Protein AF-A0A6G7ZBM2-F1 (afdb_monomer_lite)

Radius of gyration: 26.0 Å; chains: 1; bounding box: 53×56×57 Å

pLDDT: mean 82.46, std 16.44, range [38.19, 97.56]

Secondary structure (DSSP, 8-state):
-HHHHHHHHTTS-HHHHHHHHHHHHHTTTT----HHHHHHHHHHHHHHHHTSHHHHHHHHHHHHHHHHHHHHHH-HHHHHHHHHHHHTT--GGG--HHHHHHHHHHHHHHTT-S-SS-HHHHHHHHHHHHHHHHHHHHHHHTTTT--

Foldseek 3Di:
DVVVVVVVLVPDDLLVNLVVVQVVVCVPVNDGDDSVVSSVVVVVVVVVCVVPVVNVVVVVVVVVVVVLVVVCVVPVLVSQLVVVCVVVVNDPVNDDPVSVVVSVVVCVVCVVPPDPDDPVVVVVVVVVVVVVVVVVVVVVVVVVPPD

Structure (mmCIF, N/CA/C/O backbone):
data_AF-A0A6G7ZBM2-F1
#
_entry.id   AF-A0A6G7ZBM2-F1
#
loop_
_atom_site.group_PDB
_atom_site.id
_atom_site.type_symbol
_atom_site.label_atom_id
_atom_site.label_alt_id
_atom_site.label_comp_id
_atom_site.label_asym_id
_atom_site.label_entity_id
_atom_site.label_seq_id
_atom_site.pdbx_PDB_ins_code
_atom_site.Cartn_x
_atom_site.Cartn_y
_atom_site.Cartn_z
_atom_site.occupancy
_atom_site.B_iso_or_equiv
_atom_site.auth_seq_id
_atom_site.auth_comp_id
_atom_site.auth_asym_id
_atom_site.auth_atom_id
_atom_site.pdbx_PDB_model_num
ATOM 1 N N . MET A 1 1 ? -9.560 14.317 33.693 1.00 48.22 1 MET A N 1
ATOM 2 C CA . MET A 1 1 ? -9.898 12.893 33.924 1.00 48.22 1 MET A CA 1
ATOM 3 C C . MET A 1 1 ? -10.991 12.366 32.983 1.00 48.22 1 MET A C 1
ATOM 5 O O . MET A 1 1 ? -10.927 11.194 32.655 1.00 48.22 1 MET A O 1
ATOM 9 N N . SER A 1 2 ? -11.941 13.182 32.495 1.00 54.28 2 SER A N 1
ATOM 10 C CA . SER A 1 2 ? -13.055 12.723 31.632 1.00 54.28 2 SER A CA 1
ATOM 11 C C . SER A 1 2 ? -12.662 12.294 30.209 1.00 54.28 2 SER A C 1
ATOM 13 O O . SER A 1 2 ? -13.168 11.282 29.738 1.00 54.28 2 SER A O 1
ATOM 15 N N . LYS A 1 3 ? -11.728 12.999 29.545 1.00 55.38 3 LYS A N 1
ATOM 16 C CA . LYS A 1 3 ? -11.278 12.653 28.177 1.00 55.38 3 LYS A CA 1
ATOM 17 C C . LYS A 1 3 ? -10.788 11.204 28.069 1.00 55.38 3 LYS A C 1
ATOM 19 O O . LYS A 1 3 ? -11.236 10.463 27.208 1.00 55.38 3 LYS A O 1
ATOM 24 N N . LYS A 1 4 ? -9.999 10.762 29.053 1.00 71.50 4 LYS A N 1
ATOM 25 C CA . LYS A 1 4 ? -9.404 9.422 29.082 1.00 71.50 4 LYS A CA 1
ATOM 26 C C . LYS A 1 4 ? -10.444 8.291 29.063 1.00 71.50 4 LYS A C 1
ATOM 28 O O . LYS A 1 4 ? -10.207 7.270 28.435 1.00 71.50 4 LYS A O 1
ATOM 33 N N . TYR A 1 5 ? -11.598 8.474 29.711 1.00 73.31 5 TYR A N 1
ATOM 34 C CA . TYR A 1 5 ? -12.618 7.424 29.806 1.00 73.31 5 TYR A CA 1
ATOM 35 C C . TYR A 1 5 ? -13.404 7.252 28.501 1.00 73.31 5 TYR A C 1
ATOM 37 O O . TYR A 1 5 ? -13.665 6.123 28.090 1.00 73.31 5 TYR A O 1
ATOM 45 N N . ILE A 1 6 ? -13.747 8.358 27.828 1.00 78.88 6 ILE A N 1
ATOM 46 C CA . ILE A 1 6 ? -14.387 8.301 26.506 1.00 78.88 6 ILE A CA 1
ATOM 47 C C . ILE A 1 6 ? -13.395 7.773 25.465 1.00 78.88 6 ILE A C 1
ATOM 49 O O . ILE A 1 6 ? -13.746 6.865 24.717 1.00 78.88 6 ILE A O 1
ATOM 53 N N . ASP A 1 7 ? -12.143 8.238 25.490 1.00 78.44 7 ASP A N 1
ATOM 54 C CA . ASP A 1 7 ? -11.089 7.772 24.579 1.00 78.44 7 ASP A CA 1
ATOM 55 C C . ASP A 1 7 ? -10.805 6.263 24.721 1.00 78.44 7 ASP A C 1
ATOM 57 O O . ASP A 1 7 ? -10.460 5.589 23.750 1.00 78.44 7 ASP A O 1
ATOM 61 N N . GLU A 1 8 ? -10.933 5.711 25.930 1.00 81.88 8 GLU A N 1
ATOM 62 C CA . GLU A 1 8 ? -10.832 4.270 26.185 1.00 81.88 8 GLU A CA 1
ATOM 63 C C . GLU A 1 8 ? -12.109 3.516 25.783 1.00 81.88 8 GLU A C 1
ATOM 65 O O . GLU A 1 8 ? -12.025 2.385 25.306 1.00 81.88 8 GLU A O 1
ATOM 70 N N . PHE A 1 9 ? -13.285 4.131 25.941 1.00 83.25 9 PHE A N 1
ATOM 71 C CA . PHE A 1 9 ? -14.571 3.539 25.568 1.00 83.25 9 PHE A CA 1
ATOM 72 C C . PHE A 1 9 ? -14.695 3.344 24.056 1.00 83.25 9 PHE A C 1
ATOM 74 O O . PHE A 1 9 ? -15.058 2.253 23.621 1.00 83.25 9 PHE A O 1
ATOM 81 N N . VAL A 1 10 ? -14.325 4.352 23.259 1.00 79.94 10 VAL A N 1
ATOM 82 C CA . VAL A 1 10 ? -14.428 4.303 21.787 1.00 79.94 10 VAL A CA 1
ATOM 83 C C . VAL A 1 10 ? -13.499 3.268 21.142 1.00 79.94 10 VAL A C 1
ATOM 85 O O . VAL A 1 10 ? -13.713 2.870 20.003 1.00 79.94 10 VAL A O 1
ATOM 88 N N . LYS A 1 11 ? -12.485 2.783 21.870 1.00 81.19 11 LYS A N 1
ATOM 89 C CA . LYS A 1 11 ? -11.549 1.744 21.403 1.00 81.19 11 LYS A CA 1
ATOM 90 C C . LYS A 1 11 ? -12.043 0.316 21.651 1.00 81.19 11 LYS A C 1
ATOM 92 O O . LYS A 1 11 ? -11.381 -0.642 21.254 1.00 81.19 11 LYS A O 1
ATOM 97 N N . LEU A 1 12 ? -13.158 0.140 22.359 1.00 81.94 12 LEU A N 1
ATOM 98 C CA . LEU A 1 12 ? -13.686 -1.182 22.680 1.00 81.94 12 LEU A CA 1
ATOM 99 C C . LEU A 1 12 ? -14.381 -1.818 21.463 1.00 81.94 12 LEU A C 1
ATOM 101 O O . LEU A 1 12 ? -15.027 -1.126 20.688 1.00 81.94 12 LEU A O 1
ATOM 105 N N . PRO A 1 13 ? -14.351 -3.153 21.311 1.00 84.88 13 PRO A N 1
ATOM 106 C CA . PRO A 1 13 ? -15.240 -3.832 20.372 1.00 84.88 13 PRO A CA 1
ATOM 107 C C . PRO A 1 13 ? -16.713 -3.522 20.682 1.00 84.88 13 PRO A C 1
ATOM 109 O O . PRO A 1 13 ? -17.086 -3.472 21.857 1.00 84.88 13 PRO A O 1
ATOM 112 N N . VAL A 1 14 ? -17.571 -3.427 19.658 1.00 85.75 14 VAL A N 1
ATOM 113 C CA . VAL A 1 14 ? -19.004 -3.067 19.792 1.00 85.75 14 VAL A CA 1
ATOM 114 C C . VAL A 1 14 ? -19.738 -3.915 20.840 1.00 85.75 14 VAL A C 1
ATOM 116 O O . VAL A 1 14 ? -20.501 -3.407 21.654 1.00 85.75 14 VAL A O 1
ATOM 119 N N . SER A 1 15 ? -19.442 -5.214 20.897 1.00 87.88 15 SER A N 1
ATOM 120 C CA . SER A 1 15 ? -19.988 -6.135 21.906 1.00 87.88 15 SER A CA 1
ATOM 121 C C . SER A 1 15 ? -19.623 -5.738 23.350 1.00 87.88 15 SER A C 1
ATOM 123 O O . SER A 1 15 ? -20.430 -5.909 24.263 1.00 87.88 15 SER A O 1
ATOM 125 N N . LYS A 1 16 ? -18.424 -5.187 23.578 1.00 90.00 16 LYS A N 1
ATOM 126 C CA . LYS A 1 16 ? -17.986 -4.693 24.894 1.00 90.00 16 LYS A CA 1
ATOM 127 C C . LYS A 1 16 ? -18.555 -3.307 25.205 1.00 90.00 16 LYS A C 1
ATOM 129 O O . LYS A 1 16 ? -18.889 -3.055 26.358 1.00 90.00 16 LYS A O 1
ATOM 134 N N . MET A 1 17 ? -18.708 -2.445 24.198 1.00 91.38 17 MET A N 1
ATOM 135 C CA . MET A 1 17 ? -19.404 -1.160 24.348 1.00 91.38 17 MET A CA 1
ATOM 136 C C . MET A 1 17 ? -20.860 -1.378 24.774 1.00 91.38 17 MET A C 1
ATOM 138 O O . MET A 1 17 ? -21.283 -0.837 25.789 1.00 91.38 17 MET A O 1
ATOM 142 N N . ALA A 1 18 ? -21.592 -2.248 24.070 1.00 92.56 18 ALA A N 1
ATOM 143 C CA . ALA A 1 18 ? -22.983 -2.580 24.378 1.00 92.56 18 ALA A CA 1
ATOM 144 C C . ALA A 1 18 ? -23.157 -3.145 25.797 1.00 92.56 18 ALA A C 1
ATOM 146 O O . ALA A 1 18 ? -24.113 -2.797 26.491 1.00 92.56 18 ALA A O 1
ATOM 147 N N . GLN A 1 19 ? -22.214 -3.981 26.252 1.00 93.69 19 GLN A N 1
ATOM 148 C CA . GLN A 1 19 ? -22.219 -4.477 27.629 1.00 93.69 19 GLN A CA 1
ATOM 149 C C . GLN A 1 19 ? -22.014 -3.339 28.633 1.00 93.69 19 GLN A C 1
ATOM 151 O O . GLN A 1 19 ? -22.800 -3.212 29.559 1.00 93.69 19 GLN A O 1
ATOM 156 N N . LYS A 1 20 ? -21.030 -2.457 28.419 1.00 92.25 20 LYS A N 1
ATOM 157 C CA . LYS A 1 20 ? -20.817 -1.303 29.306 1.00 92.25 20 LYS A CA 1
ATOM 158 C C . LYS A 1 20 ? -22.032 -0.376 29.376 1.00 92.25 20 LYS A C 1
ATOM 160 O O . LYS A 1 20 ? -22.320 0.144 30.445 1.00 92.25 20 LYS A O 1
ATOM 165 N N . ILE A 1 21 ? -22.737 -0.162 28.264 1.00 92.81 21 ILE A N 1
ATOM 166 C CA . ILE A 1 21 ? -23.973 0.636 28.264 1.00 92.81 21 ILE 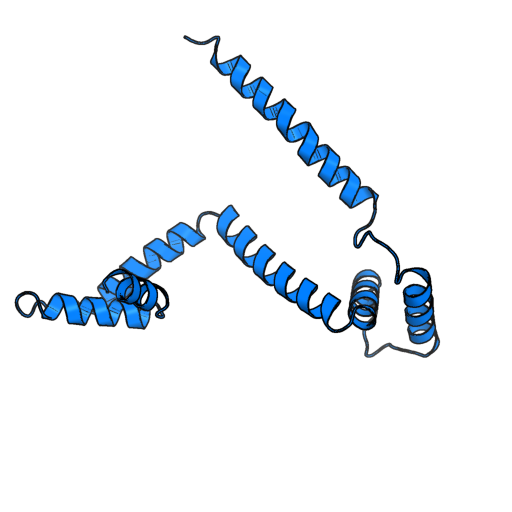A CA 1
ATOM 167 C C . ILE A 1 21 ? -25.060 -0.083 29.066 1.00 92.81 21 ILE A C 1
ATOM 169 O O . ILE A 1 21 ? -25.726 0.559 29.868 1.00 92.81 21 ILE A O 1
ATOM 173 N N . THR A 1 22 ? -25.191 -1.404 28.921 1.00 93.12 22 THR A N 1
ATOM 174 C CA . THR A 1 22 ? -26.108 -2.220 29.739 1.00 93.12 22 THR A CA 1
ATOM 175 C C . THR A 1 22 ? -25.817 -2.037 31.228 1.00 93.12 22 THR A C 1
ATOM 177 O O . THR A 1 22 ? -26.715 -1.690 31.990 1.00 93.12 22 THR A O 1
ATOM 180 N N . ASP A 1 23 ? -24.550 -2.169 31.623 1.00 92.12 23 ASP A N 1
ATOM 181 C CA . ASP A 1 23 ? -24.117 -2.023 33.014 1.00 92.12 23 ASP A CA 1
ATOM 182 C C . ASP A 1 23 ? -24.391 -0.601 33.539 1.00 92.12 23 ASP A C 1
ATOM 184 O O . ASP A 1 23 ? -24.887 -0.431 34.648 1.00 92.12 23 ASP A O 1
ATOM 188 N N . MET A 1 24 ? -24.127 0.431 32.728 1.00 91.06 24 MET A N 1
ATOM 189 C CA . MET A 1 24 ? -24.415 1.831 33.071 1.00 91.06 24 MET A CA 1
ATOM 190 C C . MET A 1 24 ? -25.916 2.116 33.184 1.00 91.06 24 MET A C 1
ATOM 192 O O . MET A 1 24 ? -26.324 2.900 34.035 1.00 91.06 24 MET A O 1
ATOM 196 N N . THR A 1 25 ? -26.733 1.486 32.340 1.00 91.69 25 THR A N 1
ATOM 197 C CA . THR A 1 25 ? -28.194 1.653 32.351 1.00 91.69 25 THR A CA 1
ATOM 198 C C . THR A 1 25 ? -28.797 0.980 33.575 1.00 91.69 25 THR A C 1
ATOM 200 O O . THR A 1 25 ? -29.681 1.545 34.206 1.00 91.69 25 THR A O 1
ATOM 203 N N . TYR A 1 26 ? -28.242 -0.158 33.991 1.00 90.88 26 TYR A N 1
ATOM 204 C CA . TYR A 1 26 ? -28.635 -0.824 35.226 1.00 90.88 26 TYR A CA 1
ATOM 205 C C . TYR A 1 26 ? -28.396 0.050 36.466 1.00 90.88 26 TYR A C 1
ATOM 207 O O . TYR A 1 26 ? -29.198 0.048 37.396 1.00 90.88 26 TYR A O 1
ATOM 215 N N . LEU A 1 27 ? -27.342 0.876 36.475 1.00 91.94 27 LEU A N 1
ATOM 216 C CA . LEU A 1 27 ? -27.119 1.840 37.564 1.00 91.94 27 LEU A CA 1
ATOM 217 C C . LEU A 1 27 ? -28.237 2.890 37.675 1.00 91.94 27 LEU A C 1
ATOM 219 O O . LEU A 1 27 ? -28.390 3.507 38.730 1.00 91.94 27 LEU A O 1
ATOM 223 N N . HIS A 1 28 ? -29.022 3.090 36.616 1.00 89.88 28 HIS A N 1
ATOM 224 C CA . HIS A 1 28 ? -30.225 3.904 36.650 1.00 89.88 28 HIS A CA 1
ATOM 225 C C . HIS A 1 28 ? -31.438 3.032 36.987 1.00 89.88 28 HIS A C 1
ATOM 227 O O . HIS A 1 28 ? -31.992 2.338 36.138 1.00 89.88 28 HIS A O 1
ATOM 233 N N . GLU A 1 29 ? -31.844 3.066 38.256 1.00 91.56 29 GLU A N 1
ATOM 234 C CA . GLU A 1 29 ? -33.078 2.429 38.741 1.00 91.56 29 GLU A CA 1
ATOM 235 C C . GLU A 1 29 ? -33.157 0.905 38.520 1.00 91.56 29 GLU A C 1
ATOM 237 O O . GLU A 1 29 ? -34.244 0.336 38.521 1.00 91.56 29 GLU A O 1
ATOM 242 N N . ASN A 1 30 ? -32.018 0.215 38.385 1.00 88.94 30 ASN A N 1
ATOM 243 C CA . ASN A 1 30 ? -31.962 -1.213 38.035 1.00 88.94 30 ASN A CA 1
ATOM 244 C C . ASN A 1 30 ? -32.636 -1.512 36.686 1.00 88.94 30 ASN A C 1
ATOM 246 O O . ASN A 1 30 ? -33.220 -2.577 36.490 1.00 88.94 30 ASN A O 1
ATOM 250 N N . THR A 1 31 ? -32.570 -0.563 35.748 1.00 91.38 31 THR A N 1
ATOM 251 C CA . THR A 1 31 ? -33.156 -0.728 34.419 1.00 91.38 31 THR A CA 1
ATOM 252 C C . THR A 1 31 ? -32.355 -1.750 33.616 1.00 91.38 31 THR A C 1
ATOM 254 O O . THR A 1 31 ? -31.214 -1.509 33.218 1.00 91.38 31 THR A O 1
ATOM 257 N N . GLU A 1 32 ? -32.972 -2.892 33.329 1.00 89.38 32 GLU A N 1
ATOM 258 C CA . GLU A 1 32 ? -32.374 -3.935 32.501 1.00 89.38 32 GLU A CA 1
ATOM 259 C C . GLU A 1 32 ? -32.728 -3.737 31.028 1.00 89.38 32 GLU A C 1
ATOM 261 O O . GLU A 1 32 ? -33.827 -4.055 30.572 1.00 89.38 32 GLU A O 1
ATOM 266 N N . VAL A 1 33 ? -31.762 -3.245 30.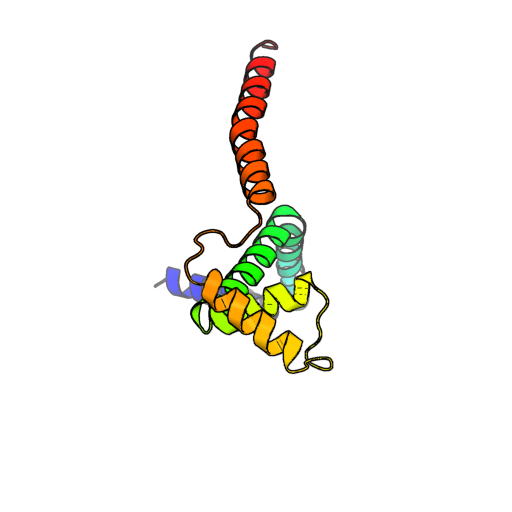253 1.00 92.12 33 VAL A N 1
ATOM 267 C CA . VAL A 1 33 ? -31.857 -3.221 28.791 1.00 92.12 33 VAL A CA 1
ATOM 268 C C . VAL A 1 33 ? -30.935 -4.297 28.221 1.00 92.12 33 VAL A C 1
ATOM 270 O O . VAL A 1 33 ? -29.728 -4.253 28.463 1.00 92.12 33 VAL A O 1
ATOM 273 N N . PRO A 1 34 ? -31.451 -5.271 27.448 1.00 92.69 34 PRO A N 1
ATOM 274 C CA . PRO A 1 34 ? -30.626 -6.344 26.919 1.00 92.69 34 PRO A CA 1
ATOM 275 C C . PRO A 1 34 ? -29.486 -5.814 26.051 1.00 92.69 34 PRO A C 1
ATOM 277 O O . PRO A 1 34 ? -29.709 -5.031 25.128 1.00 92.69 34 PRO A O 1
ATOM 280 N N . LYS A 1 35 ? -28.279 -6.350 26.248 1.00 93.31 35 LYS A N 1
ATOM 281 C CA . LYS A 1 35 ? -27.093 -6.055 25.428 1.00 93.31 35 LYS A CA 1
ATOM 282 C C . LYS A 1 35 ? -27.378 -6.055 23.922 1.00 93.31 35 LYS A C 1
ATOM 284 O O . LYS A 1 35 ? -26.857 -5.213 23.195 1.00 93.31 35 LYS A O 1
ATOM 289 N N . ALA A 1 36 ? -28.199 -6.998 23.454 1.00 91.56 36 ALA A N 1
ATOM 290 C CA . ALA A 1 36 ? -28.564 -7.127 22.046 1.00 91.56 36 ALA A CA 1
ATOM 291 C C . ALA A 1 36 ? -29.216 -5.853 21.472 1.00 91.56 36 ALA A C 1
ATOM 293 O O . ALA A 1 36 ? -28.976 -5.524 20.313 1.00 91.56 36 ALA A O 1
ATOM 294 N N . HIS A 1 37 ? -29.987 -5.116 22.279 1.00 92.56 37 HIS A N 1
ATOM 295 C CA . HIS A 1 37 ? -30.606 -3.852 21.880 1.00 92.56 37 HIS A CA 1
ATOM 296 C C . HIS A 1 37 ? -29.546 -2.789 21.559 1.00 92.56 37 HIS A C 1
ATOM 298 O O . HIS A 1 37 ? -29.505 -2.278 20.440 1.00 92.56 37 HIS A O 1
ATOM 304 N N . TYR A 1 38 ? -28.628 -2.522 22.494 1.00 92.44 38 TYR A N 1
ATOM 305 C CA . TYR A 1 38 ? -27.543 -1.558 22.279 1.00 92.44 38 TYR A CA 1
ATOM 306 C C . TYR A 1 38 ? -26.571 -1.999 21.197 1.00 92.44 38 TYR A C 1
ATOM 308 O O . TYR A 1 38 ? -26.095 -1.177 20.422 1.00 92.44 38 TYR A O 1
ATOM 316 N N . GLN A 1 39 ? -26.292 -3.299 21.112 1.00 90.19 39 GLN A N 1
ATOM 317 C CA . GLN A 1 39 ? -25.441 -3.831 20.060 1.00 90.19 39 GLN A CA 1
ATOM 318 C C . GLN A 1 39 ? -26.044 -3.568 18.675 1.00 90.19 39 GLN A C 1
ATOM 320 O O . GLN A 1 39 ? -25.306 -3.176 17.778 1.00 90.19 39 GLN A O 1
ATOM 325 N N . LYS A 1 40 ? -27.365 -3.716 18.510 1.00 88.31 40 LYS A N 1
ATOM 326 C CA . LYS A 1 40 ? -28.057 -3.399 17.254 1.00 88.31 40 LYS A CA 1
ATOM 327 C C . LYS A 1 40 ? -27.977 -1.906 16.911 1.00 88.31 40 LYS A C 1
ATOM 329 O O . LYS A 1 40 ? -27.686 -1.582 15.768 1.00 88.31 40 LYS A O 1
ATOM 334 N N . LEU A 1 41 ? -28.185 -1.019 17.888 1.00 87.44 41 LEU A N 1
ATOM 335 C CA . LEU A 1 41 ? -28.094 0.437 17.691 1.00 87.44 41 LEU A CA 1
ATOM 336 C C . LEU A 1 41 ? -26.678 0.882 17.298 1.00 87.44 41 LEU A C 1
ATOM 338 O O . LEU A 1 41 ? -26.502 1.574 16.303 1.00 87.44 41 LEU A O 1
ATOM 342 N N . LEU A 1 42 ? -25.660 0.417 18.028 1.00 84.25 42 LEU A N 1
ATOM 343 C CA . LEU A 1 42 ? -24.258 0.732 17.733 1.00 84.25 42 LEU A CA 1
ATOM 344 C C . LEU A 1 42 ? -23.808 0.162 16.380 1.00 84.25 42 LEU A C 1
ATOM 346 O O . LEU A 1 42 ? -22.997 0.766 15.688 1.00 84.25 42 LEU A O 1
ATOM 350 N N . GLN A 1 43 ? -24.317 -1.012 15.995 1.00 82.38 43 GLN A N 1
ATOM 351 C CA . GLN A 1 43 ? -24.045 -1.592 14.678 1.00 82.38 43 GLN A CA 1
ATOM 352 C C . GLN A 1 43 ? -24.734 -0.826 13.551 1.00 82.38 43 GLN A C 1
ATOM 354 O O . GLN A 1 43 ? -24.176 -0.765 12.464 1.00 82.38 43 GLN A O 1
ATOM 359 N N . GLN A 1 44 ? -25.912 -0.248 13.791 1.00 76.12 44 GLN A N 1
ATOM 360 C CA . GLN A 1 44 ? -26.621 0.546 12.793 1.00 76.12 44 GLN A CA 1
ATOM 361 C C . GLN A 1 44 ? -25.835 1.810 12.426 1.00 76.12 44 GLN A C 1
ATOM 363 O O . GLN A 1 44 ? -25.652 2.076 11.248 1.00 76.12 44 GLN A O 1
ATOM 368 N N . GLU A 1 45 ? -25.292 2.525 13.409 1.00 63.41 45 GLU A N 1
ATOM 369 C CA . GLU A 1 45 ? -24.486 3.732 13.172 1.00 63.41 45 GLU A CA 1
ATOM 370 C C . GLU A 1 45 ? -23.161 3.409 12.452 1.00 63.41 45 GLU A C 1
ATOM 372 O O . GLU A 1 45 ? -22.725 4.128 11.555 1.00 63.41 45 GLU A O 1
ATOM 377 N N . VAL A 1 46 ? -22.549 2.262 12.777 1.00 61.19 46 VAL A N 1
ATOM 378 C CA . VAL A 1 46 ? -21.395 1.724 12.037 1.00 61.19 46 VAL A CA 1
ATOM 379 C C . VAL A 1 46 ? -21.781 1.360 10.602 1.00 61.19 46 VAL A C 1
ATOM 381 O O . VAL A 1 46 ? -21.034 1.678 9.687 1.00 61.19 46 VAL A O 1
ATOM 384 N N . LEU A 1 47 ? -22.940 0.734 10.387 1.00 57.97 47 LEU A N 1
ATOM 385 C CA . LEU A 1 47 ? -23.445 0.398 9.055 1.00 57.97 47 LEU A CA 1
ATOM 386 C C . LEU A 1 47 ? -23.802 1.645 8.236 1.00 57.97 47 LEU A C 1
ATOM 388 O O . LEU A 1 47 ? -23.563 1.649 7.038 1.00 57.97 47 LEU A O 1
ATOM 392 N N . GLU A 1 48 ? -24.327 2.700 8.857 1.00 59.19 48 GLU A N 1
ATOM 393 C CA . GLU A 1 48 ? -24.635 3.979 8.205 1.00 59.19 48 GLU A CA 1
ATOM 394 C C . GLU A 1 48 ? -23.358 4.753 7.832 1.00 59.19 48 GLU A C 1
ATOM 396 O O . GLU A 1 48 ? -23.269 5.276 6.723 1.00 59.19 48 GLU A O 1
ATOM 401 N N . MET A 1 49 ? -22.322 4.742 8.684 1.00 55.12 49 MET A N 1
ATOM 402 C CA . MET A 1 49 ? -20.975 5.209 8.309 1.00 55.12 49 MET A CA 1
ATOM 403 C C . MET A 1 49 ? -20.345 4.348 7.204 1.00 55.12 49 MET A C 1
ATOM 405 O O . MET A 1 49 ? -19.662 4.868 6.328 1.00 55.12 49 MET A O 1
ATOM 409 N N . MET A 1 50 ? -20.570 3.033 7.225 1.00 51.12 50 MET A N 1
ATOM 410 C CA . MET A 1 50 ? -20.111 2.111 6.178 1.00 51.12 50 MET A CA 1
ATOM 411 C C . MET A 1 50 ? -20.896 2.256 4.866 1.00 51.12 50 MET A C 1
ATOM 413 O O . MET A 1 50 ? -20.365 1.902 3.820 1.00 51.12 50 MET A O 1
ATOM 417 N N . ALA A 1 51 ? -22.133 2.759 4.910 1.00 53.47 51 ALA A N 1
ATOM 418 C CA . ALA A 1 51 ? -23.003 2.960 3.749 1.00 53.47 51 ALA A CA 1
ATOM 419 C C . ALA A 1 51 ? -22.684 4.244 2.966 1.00 53.47 51 ALA A C 1
ATOM 421 O O . ALA A 1 51 ? -23.215 4.452 1.877 1.00 53.47 51 ALA A O 1
ATOM 422 N N . GLN A 1 52 ? -21.820 5.112 3.494 1.00 57.38 52 GLN A N 1
ATOM 423 C CA . GLN A 1 52 ? -21.186 6.152 2.695 1.00 57.38 52 GLN A CA 1
ATOM 424 C C . GLN A 1 52 ? -20.020 5.503 1.933 1.00 57.38 52 GLN A C 1
ATOM 426 O O . GLN A 1 52 ? -18.931 5.318 2.482 1.00 57.38 52 GLN A O 1
ATOM 431 N N . ASP A 1 53 ? -20.269 5.115 0.678 1.00 57.25 53 ASP A N 1
ATOM 432 C CA . ASP A 1 53 ? -19.334 4.352 -0.170 1.00 57.25 53 ASP A CA 1
ATOM 433 C C . ASP A 1 53 ? -17.916 4.958 -0.205 1.00 57.25 53 ASP A C 1
ATOM 435 O O . ASP A 1 53 ? -16.919 4.237 -0.120 1.00 57.25 53 ASP A O 1
ATOM 439 N N . SER A 1 54 ? -17.817 6.292 -0.221 1.00 62.00 54 SER A N 1
ATOM 440 C CA . SER A 1 54 ? -16.544 7.021 -0.229 1.00 62.00 54 SER A CA 1
ATOM 441 C C . SER A 1 54 ? -15.707 6.804 1.036 1.00 62.00 54 SER A C 1
ATOM 443 O O . SER A 1 54 ? -14.483 6.712 0.965 1.00 62.00 54 SER A O 1
ATOM 445 N N . THR A 1 55 ? -16.331 6.665 2.206 1.00 70.25 55 THR A N 1
ATOM 446 C CA . THR A 1 55 ? -15.614 6.436 3.470 1.00 70.25 55 THR A CA 1
ATOM 447 C C . THR A 1 55 ? -15.024 5.033 3.560 1.00 70.25 55 THR A C 1
ATOM 449 O O . THR A 1 55 ? -13.903 4.884 4.050 1.00 70.25 55 THR A O 1
ATOM 452 N N . MET A 1 56 ? -15.722 4.005 3.066 1.00 71.50 56 MET A N 1
ATOM 453 C CA . MET A 1 56 ? -15.192 2.637 3.063 1.00 71.50 56 MET A CA 1
ATOM 454 C C . MET A 1 56 ? -14.027 2.492 2.081 1.00 71.50 56 MET A C 1
ATOM 456 O O . MET A 1 56 ? -12.994 1.918 2.435 1.00 71.50 56 MET A O 1
ATOM 460 N N . GLU A 1 57 ? -14.163 3.056 0.878 1.00 75.94 57 GLU A N 1
ATOM 461 C CA . GLU A 1 57 ? -13.089 3.073 -0.116 1.00 75.94 57 GLU A CA 1
ATOM 462 C C . GLU A 1 57 ? -11.837 3.770 0.434 1.00 75.94 57 GLU A C 1
ATOM 464 O O . GLU A 1 57 ? -10.747 3.205 0.363 1.00 75.94 57 GLU A O 1
ATOM 469 N N . CYS A 1 58 ? -11.980 4.924 1.099 1.00 79.31 58 CYS A N 1
ATOM 470 C CA . CYS A 1 58 ? -10.857 5.612 1.739 1.00 79.31 58 CYS A CA 1
ATOM 471 C C . CYS A 1 58 ? -10.203 4.799 2.869 1.00 79.31 58 CYS A C 1
ATOM 473 O O . CYS A 1 58 ? -8.976 4.790 2.981 1.00 79.31 58 CYS A O 1
ATOM 475 N N . ILE A 1 59 ? -10.983 4.113 3.713 1.00 80.94 59 ILE A N 1
ATOM 476 C CA . ILE A 1 59 ? -10.440 3.277 4.799 1.00 80.94 59 ILE A CA 1
ATOM 477 C C . ILE A 1 59 ? -9.629 2.114 4.224 1.00 80.94 59 ILE A C 1
ATOM 479 O O . ILE A 1 59 ? -8.510 1.856 4.678 1.00 80.94 59 ILE A O 1
ATOM 483 N N . LEU A 1 60 ? -10.177 1.424 3.220 1.00 84.25 60 LEU A N 1
ATOM 484 C CA . LEU A 1 60 ? -9.493 0.326 2.542 1.00 84.25 60 LEU A CA 1
ATOM 485 C C . LEU A 1 60 ? -8.242 0.817 1.814 1.00 84.25 60 LEU A C 1
ATOM 487 O O . LEU A 1 60 ? -7.181 0.212 1.963 1.00 84.25 60 LEU A O 1
ATOM 491 N N . LEU A 1 61 ? -8.340 1.935 1.091 1.00 88.19 61 LEU A N 1
ATOM 492 C CA . LEU A 1 61 ? -7.214 2.560 0.407 1.00 88.19 61 LEU A CA 1
ATOM 493 C C . LEU A 1 61 ? -6.096 2.903 1.392 1.00 88.19 61 LEU A C 1
ATOM 495 O O . LEU A 1 61 ? -4.943 2.562 1.147 1.00 88.19 61 LEU A O 1
ATOM 499 N N . ASN A 1 62 ? -6.425 3.510 2.533 1.00 88.31 62 ASN A N 1
ATOM 500 C CA . ASN A 1 62 ? -5.447 3.845 3.564 1.00 88.31 62 ASN A CA 1
ATOM 501 C C . ASN A 1 62 ? -4.782 2.593 4.163 1.00 88.31 62 ASN A C 1
ATOM 503 O O . ASN A 1 62 ? -3.573 2.579 4.396 1.00 88.31 62 ASN A O 1
ATOM 507 N N . ALA A 1 63 ? -5.547 1.520 4.382 1.00 89.81 63 ALA A N 1
ATOM 508 C CA . ALA A 1 63 ? -5.002 0.252 4.861 1.00 89.81 63 ALA A CA 1
ATOM 509 C C . ALA A 1 63 ? -4.031 -0.376 3.845 1.00 89.81 63 ALA A C 1
ATOM 511 O O . ALA A 1 63 ? -2.928 -0.778 4.219 1.00 89.81 63 ALA A O 1
ATOM 512 N N . ILE A 1 64 ? -4.416 -0.420 2.565 1.00 92.81 64 ILE A N 1
ATOM 513 C CA . ILE A 1 64 ? -3.580 -0.938 1.474 1.00 92.81 64 ILE A CA 1
ATOM 514 C C . ILE A 1 64 ? -2.319 -0.082 1.321 1.00 92.81 64 ILE A C 1
ATOM 516 O O . ILE A 1 64 ? -1.215 -0.622 1.275 1.00 92.81 64 ILE A O 1
ATOM 520 N N . LEU A 1 65 ? -2.457 1.247 1.307 1.00 93.88 65 LEU A N 1
ATOM 521 C CA . LEU A 1 65 ? -1.334 2.177 1.208 1.00 93.88 65 LEU A CA 1
ATOM 522 C C . LEU A 1 65 ? -0.332 1.959 2.345 1.00 93.88 65 LEU A C 1
ATOM 524 O O . LEU A 1 65 ? 0.864 1.831 2.086 1.00 93.88 65 LEU A O 1
ATOM 528 N N . GLY A 1 66 ? -0.812 1.844 3.586 1.00 93.69 66 GLY A N 1
ATOM 529 C CA . GLY A 1 66 ? 0.042 1.581 4.743 1.00 93.69 66 GLY A CA 1
ATOM 530 C C . GLY A 1 66 ? 0.813 0.262 4.628 1.00 93.69 66 GLY A C 1
ATOM 531 O O . GLY A 1 66 ? 2.003 0.216 4.942 1.00 93.69 66 GLY A O 1
ATOM 532 N N . GLN A 1 67 ? 0.172 -0.800 4.128 1.00 94.69 67 GLN A N 1
ATOM 533 C CA . GLN A 1 67 ? 0.837 -2.084 3.878 1.00 94.69 67 GLN A CA 1
ATOM 534 C C . GLN A 1 67 ? 1.912 -1.973 2.788 1.00 94.69 67 GLN A C 1
ATOM 536 O O . GLN A 1 67 ? 3.031 -2.445 2.985 1.00 94.69 67 GLN A O 1
ATOM 541 N N . LEU A 1 68 ? 1.606 -1.323 1.661 1.00 95.19 68 LEU A N 1
ATOM 542 C CA . LEU A 1 68 ? 2.555 -1.151 0.558 1.00 95.19 68 LEU A CA 1
ATOM 543 C C . LEU A 1 68 ? 3.760 -0.294 0.970 1.00 95.19 68 LEU A C 1
ATOM 545 O O . LEU A 1 68 ? 4.898 -0.670 0.693 1.00 95.19 68 LEU A O 1
ATOM 549 N N . GLN A 1 69 ? 3.534 0.807 1.693 1.00 94.44 69 GLN A N 1
ATOM 550 C CA . GLN A 1 69 ? 4.603 1.669 2.209 1.00 94.44 69 GLN A CA 1
ATOM 551 C C . GLN A 1 69 ? 5.507 0.937 3.207 1.00 94.44 69 GLN A C 1
ATOM 553 O O . GLN A 1 69 ? 6.728 1.106 3.174 1.00 94.44 69 GLN A O 1
ATOM 558 N N . ALA A 1 70 ? 4.929 0.104 4.081 1.00 95.69 70 ALA A N 1
ATOM 559 C CA . ALA A 1 70 ? 5.705 -0.721 5.001 1.00 95.69 70 ALA A CA 1
ATOM 560 C C . ALA A 1 70 ? 6.617 -1.696 4.238 1.00 95.69 70 ALA A C 1
ATOM 562 O O . ALA A 1 70 ? 7.822 -1.719 4.487 1.00 95.69 70 ALA A O 1
ATOM 563 N N . LEU A 1 71 ? 6.074 -2.418 3.250 1.00 95.38 71 LEU A N 1
ATOM 564 C CA . LEU A 1 71 ? 6.843 -3.349 2.414 1.00 95.38 71 LEU A CA 1
ATOM 565 C C . LEU A 1 71 ? 7.957 -2.644 1.628 1.00 95.38 71 LEU A C 1
ATOM 567 O O . LEU A 1 71 ? 9.087 -3.134 1.584 1.00 95.38 71 LEU A O 1
ATOM 571 N N . GLN A 1 72 ? 7.661 -1.482 1.038 1.00 93.25 72 GLN A N 1
ATOM 572 C CA . GLN A 1 72 ? 8.641 -0.681 0.303 1.00 93.25 72 GLN A CA 1
ATOM 573 C C . GLN A 1 72 ? 9.788 -0.229 1.211 1.00 93.25 72 GLN A C 1
ATOM 575 O O . GLN A 1 72 ? 10.946 -0.294 0.807 1.00 93.25 72 GLN A O 1
ATOM 580 N N . LYS A 1 73 ? 9.487 0.199 2.442 1.00 93.62 73 LYS A N 1
ATOM 581 C CA . LYS A 1 73 ? 10.496 0.644 3.410 1.00 93.62 73 LYS A CA 1
ATOM 582 C C . LYS A 1 73 ? 11.356 -0.508 3.931 1.00 93.62 73 LYS A C 1
ATOM 584 O O . LYS A 1 73 ? 12.562 -0.335 4.092 1.00 93.62 73 LYS A O 1
ATOM 589 N N . GLU A 1 74 ? 10.750 -1.657 4.222 1.00 95.69 74 GLU A N 1
ATOM 590 C CA . GLU A 1 74 ? 11.462 -2.836 4.730 1.00 95.69 74 GLU A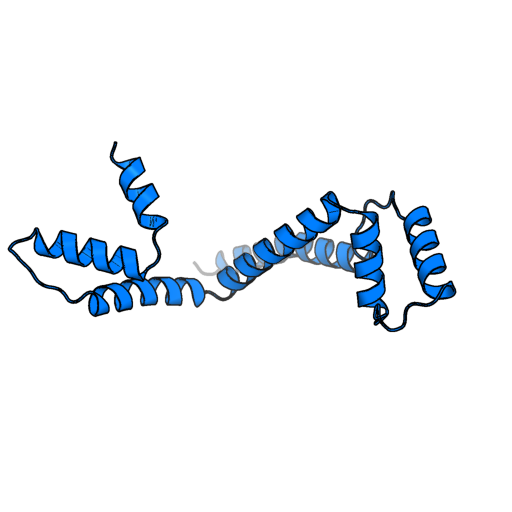 CA 1
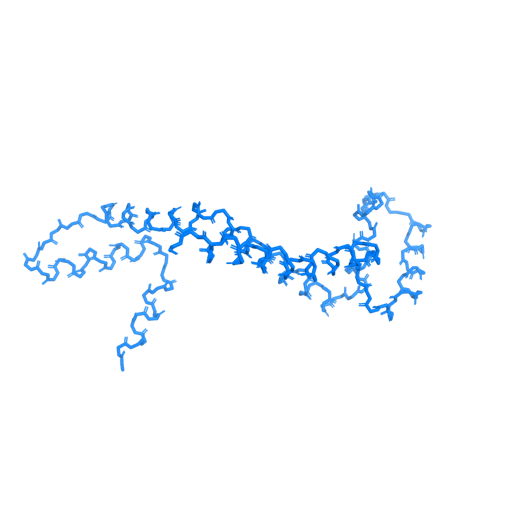ATOM 591 C C . GLU A 1 74 ? 12.385 -3.450 3.675 1.00 95.69 74 GLU A C 1
ATOM 593 O O . GLU A 1 74 ? 13.518 -3.828 3.979 1.00 95.69 74 GLU A O 1
ATOM 598 N N . SER A 1 75 ? 11.921 -3.548 2.427 1.00 94.69 75 SER A N 1
ATOM 599 C CA . SER A 1 75 ? 12.726 -4.077 1.331 1.00 94.69 75 SER A CA 1
ATOM 600 C C . SER A 1 75 ? 12.331 -3.460 -0.014 1.00 94.69 75 SER A C 1
ATOM 602 O O . SER A 1 75 ? 11.538 -4.051 -0.755 1.00 94.69 75 SER A O 1
ATOM 604 N N . PRO A 1 76 ? 12.954 -2.332 -0.407 1.00 92.88 76 PRO A N 1
ATOM 605 C CA . PRO A 1 76 ? 12.679 -1.689 -1.694 1.00 92.88 76 PRO A CA 1
ATOM 606 C C . PRO A 1 76 ? 12.892 -2.643 -2.877 1.00 92.88 76 PRO A C 1
ATOM 608 O O . PRO A 1 76 ? 12.109 -2.687 -3.824 1.00 92.88 76 PRO A O 1
ATOM 611 N N . LYS A 1 77 ? 13.935 -3.476 -2.781 1.00 94.94 77 LYS A N 1
ATOM 612 C CA . LYS A 1 77 ? 14.298 -4.463 -3.799 1.00 94.94 77 LYS A CA 1
ATOM 613 C C . LYS A 1 77 ? 13.236 -5.540 -3.984 1.00 94.94 77 LYS A C 1
ATOM 615 O O . LYS A 1 77 ? 12.845 -5.814 -5.117 1.00 94.94 77 LYS A O 1
ATOM 620 N N . LEU A 1 78 ? 12.784 -6.181 -2.905 1.00 95.56 78 LEU A N 1
ATOM 621 C CA . LEU A 1 78 ? 11.765 -7.230 -3.015 1.00 95.56 78 LEU A CA 1
ATOM 622 C C . LEU A 1 78 ? 10.409 -6.646 -3.398 1.00 95.56 78 LEU A C 1
ATOM 624 O O . LEU A 1 78 ? 9.712 -7.252 -4.207 1.00 95.56 78 LEU A O 1
ATOM 628 N N . PHE A 1 79 ? 10.081 -5.461 -2.887 1.00 95.38 79 PHE A N 1
ATOM 629 C CA . PHE A 1 79 ? 8.870 -4.739 -3.250 1.00 95.38 79 PHE A CA 1
ATOM 630 C C . PHE A 1 79 ? 8.797 -4.483 -4.762 1.00 95.38 79 PHE A C 1
ATOM 632 O O . PHE A 1 79 ? 7.844 -4.910 -5.412 1.00 95.38 79 PHE A O 1
ATOM 639 N N . MET A 1 80 ? 9.842 -3.896 -5.357 1.00 93.81 80 MET A N 1
ATOM 640 C CA . MET A 1 80 ? 9.864 -3.619 -6.797 1.00 93.81 80 MET A CA 1
ATOM 641 C C . MET A 1 80 ? 9.813 -4.903 -7.639 1.00 93.81 80 MET A C 1
ATOM 643 O O . MET A 1 80 ? 9.075 -4.983 -8.622 1.00 93.81 80 MET A O 1
ATOM 647 N N . LYS A 1 81 ? 10.552 -5.949 -7.237 1.00 95.00 81 LYS A N 1
ATOM 648 C CA . LYS A 1 81 ? 10.498 -7.252 -7.918 1.00 95.00 81 LYS A CA 1
ATOM 649 C C . LYS A 1 81 ? 9.108 -7.887 -7.838 1.00 95.00 81 LYS A C 1
ATOM 651 O O . LYS A 1 81 ? 8.661 -8.462 -8.824 1.00 95.00 81 LYS A O 1
ATOM 656 N N . ALA A 1 82 ? 8.420 -7.775 -6.702 1.00 95.75 82 ALA A N 1
ATOM 657 C CA . ALA A 1 82 ? 7.060 -8.280 -6.536 1.00 95.75 82 ALA A CA 1
ATOM 658 C C . ALA A 1 82 ? 6.062 -7.532 -7.433 1.00 95.75 82 ALA A C 1
ATOM 660 O O . ALA A 1 82 ? 5.253 -8.179 -8.097 1.00 95.75 82 ALA A O 1
ATOM 661 N N . MET A 1 83 ? 6.175 -6.203 -7.527 1.00 93.75 83 MET A N 1
ATOM 662 C CA . MET A 1 83 ? 5.363 -5.386 -8.439 1.00 93.75 83 MET A CA 1
ATOM 663 C C . MET A 1 83 ? 5.567 -5.797 -9.904 1.00 93.75 83 MET A C 1
ATOM 665 O O . MET A 1 83 ? 4.593 -5.995 -10.627 1.00 93.75 83 MET A O 1
ATOM 669 N N . LEU A 1 84 ? 6.816 -6.020 -10.330 1.00 93.94 84 LEU A N 1
ATOM 670 C CA . LEU A 1 84 ? 7.119 -6.520 -11.677 1.00 93.94 84 LEU A CA 1
ATOM 671 C C . LEU A 1 84 ? 6.552 -7.921 -11.924 1.00 93.94 84 LEU A C 1
ATOM 673 O O . LEU A 1 84 ? 6.028 -8.197 -13.002 1.00 93.94 84 LEU A O 1
ATOM 677 N N . CYS A 1 85 ? 6.647 -8.812 -10.936 1.00 95.75 85 CYS A N 1
ATOM 678 C CA . CYS A 1 85 ? 6.052 -10.138 -11.041 1.00 95.75 85 CYS A CA 1
ATOM 679 C C . CYS A 1 85 ? 4.531 -10.062 -11.211 1.00 95.75 85 CYS A C 1
ATOM 681 O O . CYS A 1 85 ? 3.984 -10.788 -12.037 1.00 95.75 85 CYS A O 1
ATOM 683 N N . MET A 1 86 ? 3.862 -9.165 -10.482 1.00 95.44 86 MET A N 1
ATOM 684 C CA . MET A 1 86 ? 2.423 -8.933 -10.604 1.00 95.44 86 MET A CA 1
ATOM 685 C C . MET A 1 86 ? 2.051 -8.407 -11.998 1.00 95.44 86 MET A C 1
ATOM 687 O O . MET A 1 86 ? 1.195 -8.998 -12.649 1.00 95.44 86 MET A O 1
ATOM 691 N N . ASP A 1 87 ? 2.742 -7.372 -12.487 1.00 93.81 87 ASP A N 1
ATOM 692 C CA . ASP A 1 87 ? 2.509 -6.777 -13.815 1.00 93.81 87 ASP A CA 1
ATOM 693 C C . ASP A 1 87 ? 2.705 -7.789 -14.958 1.00 93.81 87 ASP A C 1
ATOM 695 O O . ASP A 1 87 ? 1.938 -7.837 -15.917 1.00 93.81 87 ASP A O 1
ATOM 699 N N . LYS A 1 88 ? 3.724 -8.649 -14.847 1.00 94.50 88 LYS A N 1
ATOM 700 C CA . LYS A 1 88 ? 4.053 -9.654 -15.870 1.00 94.50 88 LYS A CA 1
ATOM 701 C C . LYS A 1 88 ? 3.366 -11.006 -15.673 1.00 94.50 88 LYS A C 1
ATOM 703 O O . LYS A 1 88 ? 3.604 -11.916 -16.466 1.00 94.50 88 LYS A O 1
ATOM 708 N N . GLY A 1 89 ? 2.559 -11.174 -14.625 1.00 95.50 89 GLY A N 1
ATOM 709 C CA . GLY A 1 89 ? 1.952 -12.463 -14.275 1.00 95.50 89 GLY A CA 1
ATOM 710 C C . GLY A 1 89 ? 2.974 -13.564 -13.946 1.00 95.50 89 GLY A C 1
ATOM 711 O O . GLY A 1 89 ? 2.696 -14.751 -14.126 1.00 95.50 89 GLY A O 1
ATOM 712 N N . ILE A 1 90 ? 4.174 -13.191 -13.491 1.00 96.00 90 ILE A N 1
ATOM 713 C CA . ILE A 1 90 ? 5.234 -14.125 -13.105 1.00 96.00 90 ILE A CA 1
ATOM 714 C C . ILE A 1 90 ? 4.926 -14.657 -11.711 1.00 96.00 90 ILE A C 1
ATOM 716 O O . ILE A 1 90 ? 4.812 -13.909 -10.742 1.00 96.00 90 ILE A O 1
ATOM 720 N N . LYS A 1 91 ? 4.866 -15.980 -11.592 1.00 94.88 91 LYS A N 1
ATOM 721 C CA . LYS A 1 91 ? 4.723 -16.655 -10.306 1.00 94.88 91 LYS A CA 1
ATOM 722 C C . LYS A 1 91 ? 6.066 -17.184 -9.824 1.00 94.88 91 LYS A C 1
ATOM 724 O O . LYS A 1 91 ? 6.877 -17.644 -10.626 1.00 94.88 91 LYS A O 1
ATOM 729 N N . VAL A 1 92 ? 6.269 -17.189 -8.508 1.00 90.44 92 VAL A N 1
ATOM 730 C CA . VAL A 1 92 ? 7.508 -17.684 -7.877 1.00 90.44 92 VAL A CA 1
ATOM 731 C C . VAL A 1 92 ? 7.776 -19.153 -8.227 1.00 90.44 92 VAL A C 1
ATOM 733 O O . VAL A 1 92 ? 8.921 -19.526 -8.454 1.00 90.44 92 VAL A O 1
ATOM 736 N N . GLU A 1 93 ? 6.725 -19.964 -8.361 1.00 93.81 93 GLU A N 1
ATOM 737 C CA . GLU A 1 93 ? 6.799 -21.369 -8.798 1.00 93.81 93 GLU A CA 1
ATOM 738 C C . GLU A 1 93 ? 7.433 -21.559 -10.188 1.00 93.81 93 GLU A C 1
ATOM 740 O O . GLU A 1 93 ? 8.040 -22.593 -10.447 1.00 93.81 93 GLU A O 1
ATOM 745 N N . ASN A 1 94 ? 7.361 -20.543 -11.055 1.00 92.88 94 ASN A N 1
ATOM 746 C CA . ASN A 1 94 ? 7.911 -20.571 -12.412 1.00 92.88 94 ASN A CA 1
ATOM 747 C C . ASN A 1 94 ? 9.255 -19.824 -12.524 1.00 92.88 94 ASN A C 1
ATOM 749 O O . ASN A 1 94 ? 9.722 -19.545 -13.632 1.00 92.88 94 ASN A O 1
ATOM 753 N N . MET A 1 95 ? 9.874 -19.460 -11.396 1.00 94.06 95 MET A N 1
ATOM 754 C CA . MET A 1 95 ? 11.117 -18.693 -11.368 1.00 94.06 95 MET A CA 1
ATOM 755 C C . MET A 1 95 ? 12.287 -19.524 -11.908 1.00 94.06 95 MET A C 1
ATOM 757 O O . MET A 1 95 ? 12.607 -20.593 -11.393 1.00 94.06 95 MET A O 1
ATOM 761 N N . ASN A 1 96 ? 12.976 -18.999 -12.918 1.00 95.81 96 ASN A N 1
ATOM 762 C CA . ASN A 1 96 ? 14.240 -19.542 -13.412 1.00 95.81 96 ASN A CA 1
ATOM 763 C C . ASN A 1 96 ? 15.334 -18.467 -13.365 1.00 95.81 96 ASN A C 1
ATOM 765 O O . ASN A 1 96 ? 15.051 -17.290 -13.135 1.00 95.81 96 ASN A O 1
ATOM 769 N N . THR A 1 97 ? 16.584 -18.861 -13.613 1.00 96.81 97 THR A N 1
ATOM 770 C CA . THR A 1 97 ? 17.745 -17.958 -13.561 1.00 96.81 97 THR A CA 1
ATOM 771 C C . THR A 1 97 ? 17.573 -16.733 -14.455 1.00 96.81 97 THR A C 1
ATOM 773 O O . THR A 1 97 ? 17.835 -15.619 -14.021 1.00 96.81 97 THR A O 1
ATOM 776 N N . ARG A 1 98 ? 17.042 -16.904 -15.673 1.00 97.12 98 ARG A N 1
ATOM 777 C CA . ARG A 1 98 ? 16.832 -15.789 -16.606 1.00 97.12 98 ARG A CA 1
ATOM 778 C C . ARG A 1 98 ? 15.847 -14.761 -16.052 1.00 97.12 98 ARG A C 1
ATOM 780 O O . ARG A 1 98 ? 16.095 -13.564 -16.176 1.00 97.12 98 ARG A O 1
ATOM 787 N N . ILE A 1 99 ? 14.739 -15.211 -15.463 1.00 96.50 99 ILE A N 1
ATOM 788 C CA . ILE A 1 99 ? 13.745 -14.321 -14.846 1.00 96.50 99 ILE A CA 1
ATOM 789 C C . ILE A 1 99 ? 14.369 -13.612 -13.644 1.00 96.50 99 ILE A C 1
ATOM 791 O O . ILE A 1 99 ? 14.284 -12.390 -13.543 1.00 96.50 99 ILE A O 1
ATOM 795 N N . TYR A 1 100 ? 15.042 -14.363 -12.773 1.00 96.25 100 TYR A N 1
ATOM 796 C CA . TYR A 1 100 ? 15.668 -13.816 -11.575 1.00 96.25 100 TYR A CA 1
ATOM 797 C C . TYR A 1 100 ? 16.717 -12.741 -11.902 1.00 96.25 100 TYR A C 1
ATOM 799 O O . TYR A 1 100 ? 16.686 -11.655 -11.319 1.00 96.25 100 TYR A O 1
ATOM 807 N N . ASP A 1 101 ? 17.590 -13.010 -12.875 1.00 97.25 101 ASP A N 1
ATOM 808 C CA . ASP A 1 101 ? 18.626 -12.078 -13.324 1.00 97.25 101 ASP A CA 1
ATOM 809 C C . ASP A 1 101 ? 18.026 -10.838 -13.990 1.00 97.25 101 ASP A C 1
ATOM 811 O O . ASP A 1 101 ? 18.526 -9.730 -13.801 1.00 97.25 101 ASP A O 1
ATOM 815 N N . SER A 1 102 ? 16.939 -11.006 -14.749 1.00 97.56 102 SER A N 1
ATOM 816 C CA . SER A 1 102 ? 16.229 -9.878 -15.364 1.00 97.56 102 SER A CA 1
ATOM 817 C C . SER A 1 102 ? 15.635 -8.967 -14.289 1.00 97.56 102 SER A C 1
ATOM 819 O O . SER A 1 102 ? 15.866 -7.765 -14.321 1.00 97.56 102 SER A O 1
ATOM 821 N N . LEU A 1 103 ? 14.964 -9.540 -13.283 1.00 97.00 103 LEU A N 1
ATOM 822 C CA . LEU A 1 103 ? 14.430 -8.795 -12.137 1.00 97.00 103 LEU A CA 1
ATOM 823 C C . LEU A 1 103 ? 15.529 -8.069 -11.347 1.00 97.00 103 LEU A C 1
ATOM 825 O O . LEU A 1 103 ? 15.307 -6.972 -10.840 1.00 97.00 103 LEU A O 1
ATOM 829 N N . GLU A 1 104 ? 16.706 -8.683 -11.198 1.00 97.25 104 GLU A N 1
ATOM 830 C CA . GLU A 1 104 ? 17.857 -8.053 -10.543 1.00 97.25 104 GLU A CA 1
ATOM 831 C C . GLU A 1 104 ? 18.375 -6.851 -11.331 1.00 97.25 104 GLU A C 1
ATOM 833 O O . GLU A 1 104 ? 18.541 -5.777 -10.760 1.00 97.25 104 GLU A O 1
ATOM 838 N N . ARG A 1 105 ? 18.594 -7.017 -12.639 1.00 97.50 105 ARG A N 1
ATOM 839 C CA . ARG A 1 105 ? 19.085 -5.941 -13.510 1.00 97.50 105 ARG A CA 1
ATOM 840 C C . ARG A 1 105 ? 18.116 -4.768 -13.544 1.00 97.50 105 ARG A C 1
ATOM 842 O O . ARG A 1 105 ? 18.537 -3.644 -13.309 1.00 97.50 105 ARG A O 1
ATOM 849 N N . THR A 1 106 ? 16.820 -5.037 -13.713 1.00 95.94 106 THR A N 1
ATOM 850 C CA . THR A 1 106 ? 15.800 -3.983 -13.690 1.00 95.94 106 THR A CA 1
ATOM 851 C C . THR A 1 106 ? 15.794 -3.226 -12.362 1.00 95.94 106 THR A C 1
ATOM 853 O O . THR A 1 106 ? 15.650 -2.011 -12.364 1.00 95.94 106 THR A O 1
ATOM 856 N N . PHE A 1 107 ? 15.995 -3.900 -11.223 1.00 95.19 107 PHE A N 1
ATOM 857 C CA . PHE A 1 107 ? 16.134 -3.198 -9.942 1.00 95.19 107 PHE A CA 1
ATOM 858 C C . PHE A 1 107 ? 17.344 -2.271 -9.914 1.00 95.19 107 PHE A C 1
ATOM 860 O O . PHE A 1 107 ? 17.211 -1.123 -9.510 1.00 95.19 107 PHE A O 1
ATOM 867 N N . LEU A 1 108 ? 18.508 -2.734 -10.367 1.00 95.62 108 LEU A N 1
ATOM 868 C CA . LEU A 1 108 ? 19.713 -1.905 -10.379 1.00 95.62 108 LEU A CA 1
ATOM 869 C C . LEU A 1 108 ? 19.557 -0.659 -11.259 1.00 95.62 108 LEU A C 1
ATOM 871 O O . LEU A 1 108 ? 20.020 0.410 -10.858 1.00 95.62 108 LEU A O 1
ATOM 875 N N . ASP A 1 109 ? 18.875 -0.796 -12.398 1.00 94.31 109 ASP A N 1
ATOM 876 C CA . ASP A 1 109 ? 18.633 0.296 -13.346 1.00 94.31 109 ASP A CA 1
ATOM 877 C C . ASP A 1 109 ? 17.641 1.344 -12.798 1.00 94.31 109 ASP A C 1
ATOM 879 O O . ASP A 1 109 ? 17.776 2.529 -13.098 1.00 94.31 109 ASP A O 1
ATOM 883 N N . TYR A 1 110 ? 16.676 0.933 -11.962 1.00 91.31 110 TYR A N 1
ATOM 884 C CA . TYR A 1 110 ? 15.557 1.780 -11.511 1.00 91.31 110 TYR A CA 1
ATOM 885 C C . TYR A 1 110 ? 15.500 2.049 -9.999 1.00 91.31 110 TYR A C 1
ATOM 887 O O . TYR A 1 110 ? 14.590 2.734 -9.542 1.00 91.31 110 TYR A O 1
ATOM 895 N N . GLN A 1 111 ? 16.465 1.584 -9.201 1.00 88.56 111 GLN A N 1
ATOM 896 C CA . GLN A 1 111 ? 16.469 1.785 -7.739 1.00 88.56 111 GLN A CA 1
ATOM 897 C C . GLN A 1 111 ? 16.452 3.260 -7.297 1.00 88.56 111 GLN A C 1
ATOM 899 O O . GLN A 1 111 ? 16.077 3.543 -6.164 1.00 88.56 111 GLN A O 1
ATOM 904 N N . ASN A 1 112 ? 16.862 4.180 -8.177 1.00 87.44 112 ASN A N 1
ATOM 905 C CA . ASN A 1 112 ? 16.863 5.625 -7.932 1.00 87.44 112 ASN A CA 1
ATOM 906 C C . ASN A 1 112 ? 15.690 6.348 -8.620 1.00 87.44 112 ASN A C 1
ATOM 908 O O . ASN A 1 112 ? 15.694 7.573 -8.686 1.00 87.44 112 ASN A O 1
ATOM 912 N N . SER A 1 113 ? 14.728 5.614 -9.186 1.00 84.81 113 SER A N 1
ATOM 913 C CA . SER A 1 113 ? 13.531 6.205 -9.788 1.00 84.81 113 SER A CA 1
ATOM 914 C C . SER A 1 113 ? 12.675 6.869 -8.712 1.00 84.81 113 SER A C 1
ATOM 916 O O . SER A 1 113 ? 12.380 6.253 -7.688 1.00 84.81 113 SER A O 1
ATOM 918 N N . GLU A 1 114 ? 12.255 8.108 -8.959 1.00 78.00 114 GLU A N 1
ATOM 919 C CA . GLU A 1 114 ? 11.366 8.854 -8.059 1.00 78.00 114 GLU A CA 1
ATOM 920 C C . GLU A 1 114 ? 9.891 8.469 -8.255 1.00 78.00 114 GLU A C 1
ATOM 922 O O . GLU A 1 114 ? 9.095 8.541 -7.320 1.00 78.00 114 GLU A O 1
ATOM 927 N N . GLU A 1 115 ? 9.530 8.001 -9.452 1.00 81.12 115 GLU A N 1
ATOM 928 C CA . GLU A 1 115 ? 8.163 7.609 -9.792 1.00 81.12 115 GLU A CA 1
ATOM 929 C C . GLU A 1 115 ? 7.954 6.098 -9.619 1.00 81.12 115 GLU A C 1
ATOM 931 O O . GLU A 1 115 ? 8.744 5.279 -10.102 1.00 81.12 115 GLU A O 1
ATOM 936 N N . LEU A 1 116 ? 6.864 5.739 -8.930 1.00 83.19 116 LEU A N 1
ATOM 937 C CA . LEU A 1 116 ? 6.406 4.356 -8.759 1.00 83.19 116 LEU A CA 1
ATOM 938 C C . LEU A 1 116 ? 5.523 3.895 -9.929 1.00 83.19 116 LEU A C 1
ATOM 940 O O . LEU A 1 116 ? 5.592 2.744 -10.359 1.00 83.19 116 LEU A O 1
ATOM 944 N N . LEU A 1 117 ? 4.638 4.781 -10.384 1.00 86.12 117 LEU A N 1
ATOM 945 C CA . LEU A 1 117 ? 3.660 4.502 -11.429 1.00 86.12 117 LEU A CA 1
ATOM 946 C C . LEU A 1 117 ? 4.198 4.907 -12.798 1.00 86.12 117 LEU A C 1
ATOM 948 O O . LEU A 1 117 ? 5.167 5.649 -12.921 1.00 86.12 117 LEU A O 1
ATOM 952 N N . ASN A 1 118 ? 3.535 4.414 -13.841 1.00 88.00 118 ASN A N 1
ATOM 953 C CA . ASN A 1 118 ? 3.769 4.908 -15.185 1.00 88.00 118 ASN A CA 1
ATOM 954 C C . ASN A 1 118 ? 3.397 6.400 -15.264 1.00 88.00 118 ASN A C 1
ATOM 956 O O . ASN A 1 118 ? 2.335 6.804 -14.788 1.00 88.00 118 ASN A O 1
ATOM 960 N N . ARG A 1 119 ? 4.256 7.185 -15.917 1.00 88.31 119 ARG A N 1
ATOM 961 C CA . ARG A 1 119 ? 4.105 8.631 -16.084 1.00 88.31 119 ARG A CA 1
ATOM 962 C C . ARG A 1 119 ? 2.751 9.058 -16.658 1.00 88.31 119 ARG A C 1
ATOM 964 O O . ARG A 1 119 ? 2.220 10.073 -16.221 1.00 88.31 119 ARG A O 1
ATOM 971 N N . ASP A 1 120 ? 2.171 8.303 -17.589 1.00 91.12 120 ASP A N 1
ATOM 972 C CA . ASP A 1 120 ? 0.885 8.636 -18.215 1.00 91.12 120 ASP A CA 1
ATOM 973 C C . ASP A 1 120 ? -0.262 8.567 -17.195 1.00 91.12 120 ASP A C 1
ATOM 975 O O . ASP A 1 120 ? -1.153 9.416 -17.206 1.00 91.12 120 ASP A O 1
ATOM 979 N N . ILE A 1 121 ? -0.212 7.600 -16.267 1.00 90.62 121 ILE A N 1
ATOM 980 C CA . ILE A 1 121 ? -1.188 7.470 -15.171 1.00 90.62 121 ILE A CA 1
ATOM 981 C C . ILE A 1 121 ? -1.066 8.664 -14.223 1.00 90.62 121 ILE A C 1
ATOM 983 O O . ILE A 1 121 ? -2.077 9.281 -13.895 1.00 90.62 121 ILE A O 1
ATOM 987 N N . SER A 1 122 ? 0.161 9.008 -13.814 1.00 88.69 122 SER A N 1
ATOM 988 C CA . SER A 1 122 ? 0.416 10.164 -12.944 1.00 88.69 122 SER A CA 1
ATOM 989 C C . SER A 1 122 ? -0.045 11.470 -13.598 1.00 88.69 122 SER A C 1
ATOM 991 O O . SER A 1 122 ? -0.797 12.226 -12.996 1.00 88.69 122 SER A O 1
ATOM 993 N N . THR A 1 123 ? 0.309 11.680 -14.869 1.00 90.75 123 THR A N 1
ATOM 994 C CA . THR A 1 123 ? -0.067 12.886 -15.627 1.00 90.75 123 THR A CA 1
ATOM 995 C C . THR A 1 123 ? -1.584 12.999 -15.779 1.00 90.75 123 THR A C 1
ATOM 997 O O . THR A 1 123 ? -2.145 14.071 -15.590 1.00 90.75 123 THR A O 1
ATOM 1000 N N . THR A 1 124 ? -2.272 11.886 -16.057 1.00 92.44 124 THR A N 1
ATOM 1001 C CA . THR A 1 124 ? -3.739 11.864 -16.177 1.00 92.44 124 THR A CA 1
ATOM 1002 C C . THR A 1 124 ? -4.419 12.202 -14.846 1.00 92.44 124 THR A C 1
ATOM 1004 O O . THR A 1 124 ? -5.431 12.901 -14.827 1.00 92.44 124 THR A O 1
ATOM 1007 N N . TYR A 1 125 ? -3.874 11.732 -13.716 1.00 91.19 125 TYR A N 1
ATOM 1008 C CA . TYR A 1 125 ? -4.358 12.138 -12.395 1.00 91.19 125 TYR A CA 1
ATOM 1009 C C . TYR A 1 125 ? -4.191 13.646 -12.180 1.00 91.19 125 TYR A C 1
ATOM 1011 O O . TYR A 1 125 ? -5.157 14.300 -11.785 1.00 91.19 125 TYR A O 1
ATOM 1019 N N . ASP A 1 126 ? -3.009 14.193 -12.477 1.00 90.88 126 ASP A N 1
ATOM 1020 C CA . ASP A 1 126 ? -2.732 15.624 -12.323 1.00 90.88 126 ASP A CA 1
ATOM 1021 C C . ASP A 1 126 ? -3.695 16.457 -13.183 1.00 90.88 126 ASP A C 1
ATOM 1023 O O . ASP A 1 126 ? -4.310 17.402 -12.697 1.00 90.88 126 ASP A O 1
ATOM 1027 N N . GLU A 1 127 ? -3.933 16.053 -14.434 1.00 92.94 127 GLU A N 1
ATOM 1028 C CA . GLU A 1 127 ? -4.922 16.687 -15.308 1.00 92.94 127 GLU A CA 1
ATOM 1029 C C . GLU A 1 127 ? -6.338 16.642 -14.721 1.00 92.94 127 GLU A C 1
ATOM 1031 O O . GLU A 1 127 ? -7.051 17.647 -14.748 1.00 92.94 127 GLU A O 1
ATOM 1036 N N . HIS A 1 128 ? -6.782 15.497 -14.195 1.00 89.62 128 HIS A N 1
ATOM 1037 C CA . HIS A 1 128 ? -8.097 15.394 -13.563 1.00 89.62 128 HIS A CA 1
ATOM 1038 C C . HIS A 1 128 ? -8.208 16.262 -12.311 1.00 89.62 128 HIS A C 1
ATOM 1040 O O . HIS A 1 128 ? -9.255 16.873 -12.100 1.00 89.62 128 HIS A O 1
ATOM 1046 N N . TYR A 1 129 ? -7.148 16.334 -11.508 1.00 88.00 129 TYR A N 1
ATOM 1047 C CA . TYR A 1 129 ? -7.095 17.137 -10.294 1.00 88.00 129 TYR A CA 1
ATOM 1048 C C . TYR A 1 129 ? -7.159 18.639 -10.605 1.00 88.00 129 TYR A C 1
ATOM 1050 O O . TYR A 1 129 ? -8.024 19.337 -10.075 1.00 88.00 129 TYR A O 1
ATOM 1058 N N . GLU A 1 130 ? -6.320 19.122 -11.525 1.00 89.44 130 GLU A N 1
ATOM 1059 C CA . GLU A 1 130 ? -6.276 20.534 -11.930 1.00 89.44 130 GLU A CA 1
ATOM 1060 C C . GLU A 1 130 ? -7.585 20.971 -12.609 1.00 89.44 130 GLU A C 1
ATOM 1062 O O . GLU A 1 130 ? -8.158 22.013 -12.284 1.00 89.44 130 GLU A O 1
ATOM 1067 N N . ASN A 1 131 ? -8.142 20.137 -13.494 1.00 81.06 131 ASN A N 1
ATOM 1068 C CA . ASN A 1 131 ? -9.414 20.441 -14.157 1.00 81.06 131 ASN A CA 1
ATOM 1069 C C . ASN A 1 131 ? -10.629 20.345 -13.218 1.00 81.06 131 ASN A C 1
ATOM 1071 O O . ASN A 1 131 ? -11.694 20.887 -13.535 1.00 81.06 131 ASN A O 1
ATOM 1075 N N . HIS A 1 132 ? -10.500 19.698 -12.053 1.00 63.00 132 HIS A N 1
ATOM 1076 C CA . HIS A 1 132 ? -11.577 19.641 -11.066 1.00 63.00 132 HIS A CA 1
ATOM 1077 C C . HIS A 1 132 ? -11.926 21.036 -10.522 1.00 63.00 132 HIS A C 1
ATOM 1079 O O . HIS A 1 132 ? -13.106 21.330 -10.301 1.00 63.00 132 HIS A O 1
ATOM 1085 N N . ALA A 1 133 ? -10.931 21.926 -10.399 1.00 53.06 133 ALA A N 1
ATOM 1086 C CA . ALA A 1 133 ? -11.125 23.313 -9.975 1.00 53.06 133 ALA A CA 1
ATOM 1087 C C . ALA A 1 133 ? -12.059 24.087 -10.928 1.00 53.06 133 ALA A C 1
ATOM 1089 O O . ALA A 1 133 ? -13.008 24.731 -10.477 1.00 53.06 133 ALA A O 1
ATOM 1090 N N . HIS A 1 134 ? -11.887 23.930 -12.244 1.00 52.00 134 HIS A N 1
ATOM 1091 C CA . HIS A 1 134 ? -12.694 24.633 -13.250 1.00 52.00 134 HIS A CA 1
ATOM 1092 C C . HIS A 1 134 ? -14.150 24.150 -13.320 1.00 52.00 134 HIS A C 1
ATOM 1094 O O . HIS A 1 134 ? -15.059 24.940 -13.573 1.00 52.00 134 HIS A O 1
ATOM 1100 N N . THR A 1 135 ? -14.421 22.871 -13.041 1.00 48.59 135 THR A N 1
ATOM 1101 C CA . THR A 1 135 ? -15.805 22.359 -13.002 1.00 48.59 135 THR A CA 1
ATOM 1102 C C . THR A 1 135 ? -16.616 22.829 -11.791 1.00 48.59 135 THR A C 1
ATOM 1104 O O . THR A 1 135 ? -17.846 22.863 -11.863 1.00 48.59 135 THR A O 1
ATOM 1107 N N . CYS A 1 136 ? -15.964 23.196 -10.684 1.00 47.59 136 CYS A N 1
ATOM 1108 C CA . CYS A 1 136 ? -16.636 23.753 -9.508 1.00 47.59 136 CYS A CA 1
ATOM 1109 C C . CYS A 1 136 ? -16.945 25.247 -9.675 1.00 47.59 136 CYS A C 1
ATOM 1111 O O . CYS A 1 136 ? -18.012 25.687 -9.254 1.00 47.59 136 CYS A O 1
ATOM 1113 N N . GLU A 1 137 ? -16.074 26.006 -10.345 1.00 43.22 137 GLU A N 1
ATOM 1114 C CA . GLU A 1 137 ? -16.291 27.433 -10.628 1.00 43.22 137 GLU A CA 1
ATOM 1115 C C . GLU A 1 137 ? -17.522 27.671 -11.521 1.00 43.22 137 GLU A C 1
ATOM 1117 O O . GLU A 1 137 ? -18.333 28.546 -11.223 1.00 43.22 137 GLU A O 1
ATOM 1122 N N . ILE A 1 138 ? -17.738 26.829 -12.540 1.00 46.28 138 ILE A N 1
ATOM 1123 C CA . ILE A 1 138 ? -18.903 26.933 -13.441 1.00 46.28 138 ILE A CA 1
ATOM 1124 C C . ILE A 1 138 ? -20.224 26.661 -12.693 1.00 46.28 138 ILE A C 1
ATOM 1126 O O . ILE A 1 138 ? -21.230 27.331 -12.919 1.00 46.28 138 ILE A O 1
ATOM 1130 N N . LYS A 1 139 ? -20.229 25.722 -11.735 1.00 45.59 139 LYS A N 1
ATOM 1131 C CA . LYS A 1 139 ? -21.427 25.423 -10.928 1.00 45.59 139 LYS A CA 1
ATOM 1132 C C . LYS A 1 139 ? -21.790 26.538 -9.941 1.00 45.59 139 LYS A C 1
ATOM 1134 O O . LYS A 1 139 ? -22.948 26.620 -9.540 1.00 45.59 139 LYS A O 1
ATOM 1139 N N . ILE A 1 140 ? -20.829 27.371 -9.533 1.00 47.72 140 ILE A N 1
ATOM 1140 C CA . ILE A 1 140 ? -21.083 28.514 -8.643 1.00 47.72 140 ILE A CA 1
ATOM 1141 C C . ILE A 1 140 ? -21.658 29.689 -9.448 1.00 47.72 140 ILE A C 1
ATOM 1143 O O . ILE A 1 140 ? -22.612 30.314 -8.990 1.00 47.72 140 ILE A O 1
ATOM 1147 N N . SER A 1 141 ? -21.175 29.934 -10.673 1.00 44.75 141 S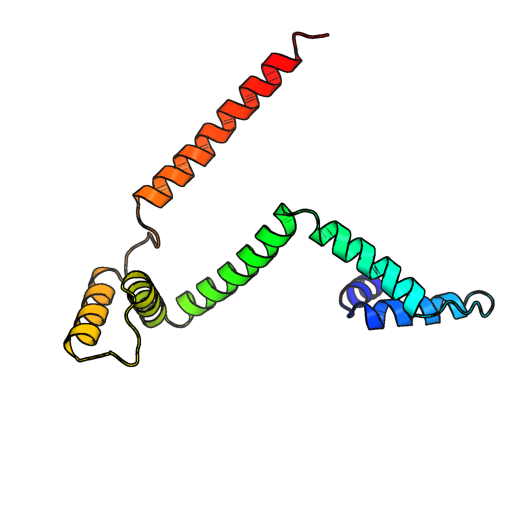ER A N 1
ATOM 1148 C CA . SER A 1 141 ? -21.705 31.004 -11.535 1.00 44.75 141 SER A CA 1
ATOM 1149 C C . SER A 1 141 ? -23.132 30.756 -12.034 1.00 44.75 141 SER A C 1
ATOM 1151 O O . SER A 1 141 ? -23.898 31.706 -12.171 1.00 44.75 141 SER A O 1
ATOM 1153 N N . ASP A 1 142 ? -23.528 29.497 -12.253 1.00 46.09 142 ASP A N 1
ATOM 1154 C CA . ASP A 1 142 ? -24.889 29.169 -12.707 1.00 46.09 142 ASP A CA 1
ATOM 1155 C C . ASP A 1 142 ? -25.949 29.305 -11.594 1.00 46.09 142 ASP A C 1
ATOM 1157 O O . ASP A 1 142 ? -27.142 29.406 -11.882 1.00 46.09 142 ASP A O 1
ATOM 1161 N N . ASN A 1 143 ? -25.536 29.359 -10.321 1.00 47.66 143 ASN A N 1
ATOM 1162 C CA . ASN A 1 143 ? -26.445 29.503 -9.178 1.00 47.66 143 ASN A CA 1
ATOM 1163 C C . ASN A 1 143 ? -26.674 30.968 -8.749 1.00 47.66 143 ASN A C 1
ATOM 1165 O O . ASN A 1 143 ? -27.618 31.239 -8.010 1.00 47.66 143 ASN A O 1
ATOM 1169 N N . GLU A 1 144 ? -25.865 31.923 -9.223 1.00 47.44 144 GLU A N 1
ATOM 1170 C CA . GLU A 1 144 ? -26.030 33.360 -8.932 1.00 47.44 144 GLU A CA 1
ATOM 1171 C C . GLU A 1 144 ? -26.925 34.098 -9.948 1.00 47.44 144 GLU A C 1
ATOM 1173 O O . GLU A 1 144 ? -27.096 35.313 -9.865 1.00 47.44 144 GLU A O 1
ATOM 1178 N N . HIS A 1 145 ? -27.525 33.397 -10.916 1.00 46.97 145 HIS A N 1
ATOM 1179 C CA . HIS A 1 145 ? -28.468 33.977 -11.892 1.00 46.97 145 HIS A CA 1
ATOM 1180 C C . HIS A 1 145 ? -29.922 33.497 -11.726 1.00 46.9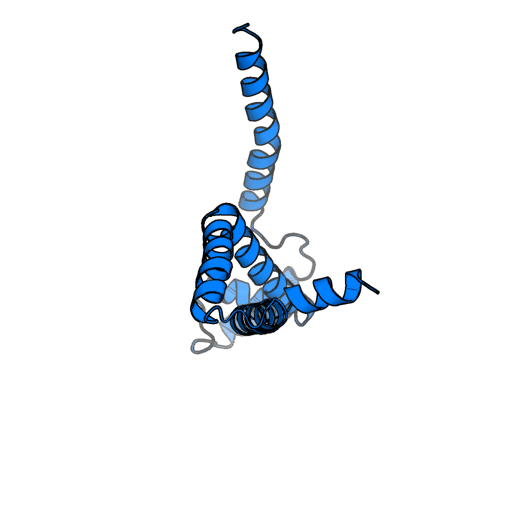7 145 HIS A C 1
ATOM 1182 O O . HIS A 1 145 ? -30.757 33.728 -12.602 1.00 46.97 145 HIS A O 1
ATOM 1188 N N . MET A 1 146 ? -30.259 32.883 -10.586 1.00 47.25 146 MET A N 1
ATOM 1189 C CA . MET A 1 146 ? -31.636 32.501 -10.229 1.00 47.25 146 MET A CA 1
ATOM 1190 C C . MET A 1 146 ? -32.067 32.992 -8.832 1.00 47.25 146 MET A C 1
ATOM 1192 O O . MET A 1 146 ? -32.729 32.272 -8.083 1.00 47.25 146 MET A O 1
ATOM 1196 N N . SER A 1 147 ? -31.733 34.230 -8.463 1.00 38.19 147 SER A N 1
ATOM 1197 C CA . SER A 1 147 ? -32.347 34.928 -7.318 1.00 38.19 147 SER A CA 1
ATOM 1198 C C . SER A 1 147 ? -32.706 36.364 -7.661 1.00 38.19 147 SER A C 1
ATOM 1200 O O . SER A 1 147 ? -31.900 37.016 -8.358 1.00 38.19 147 SER A O 1
#

Sequence (147 aa):
MSKKYIDEFVKLPVSKMAQKITDMTYLHENTEVPKAHYQKLLQQEVLEMMAQDSTMECILLNAILGQLQALQKESPKLFMKAMLCMDKGIKVENMNTRIYDSLERTFLDYQNSEELLNRDISTTYDEHYENHAHTCEIKISDNEHMS